Protein AF-A0A7W1ASS0-F1 (afdb_monomer)

Radius of gyration: 15.32 Å; Cα contacts (8 Å, |Δi|>4): 27; chains: 1; bounding box: 40×26×35 Å

Nearest PDB structures (foldseek):
  5t8s-assembly1_A  TM=9.949E-01  e=1.274E-04  Neisseria gonorrhoeae FA 1090
  5t8t-assembly1_A  TM=9.949E-01  e=2.132E-04  Neisseria gonorrhoeae FA 1090

Sequence (68 aa):
VRIAELISEHFDLRPGSFRKELDLHRPIYQKTAAYGHFGREDADFTWESTDKADALREAAGLAAGAVA

Solvent-accessible surface area (backbone atoms only — not comp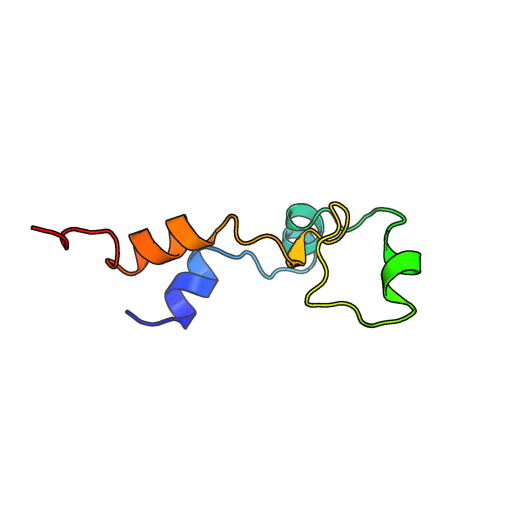arable to full-atom values): 4576 Å² total; per-residue (Å²): 131,62,69,69,57,55,46,64,75,77,46,61,82,51,76,72,49,40,40,58,75,48,60,58,94,58,98,59,61,75,72,37,77,54,94,52,85,67,97,59,98,47,92,80,46,48,82,71,58,65,84,58,51,63,61,51,35,48,75,63,68,68,55,70,96,74,80,132

Foldseek 3Di:
DDVVVLCVVPDDPDPVRNCVVLVVPDPLCVVQPPPHLDDDDDPNNSVNDPVCVVVSCVVVVVPDVDDD

Mean predicted aligned error: 4.67 Å

Structure (mmCIF, N/CA/C/O backbone):
data_AF-A0A7W1ASS0-F1
#
_entry.id   AF-A0A7W1ASS0-F1
#
loop_
_atom_site.group_PDB
_atom_site.id
_atom_site.type_symbol
_atom_site.label_atom_id
_atom_site.label_alt_id
_atom_site.label_comp_id
_atom_site.label_asym_id
_atom_site.label_entity_id
_atom_site.label_seq_id
_atom_site.pdbx_PDB_ins_code
_atom_site.Cartn_x
_atom_site.Cartn_y
_atom_site.Cartn_z
_atom_site.occupancy
_atom_site.B_iso_or_equiv
_atom_site.auth_seq_id
_atom_site.auth_comp_id
_atom_site.auth_asym_id
_atom_site.auth_atom_id
_atom_site.pdbx_PDB_model_num
ATOM 1 N N . VAL A 1 1 ? -9.020 3.695 19.158 1.00 67.00 1 VAL A N 1
ATOM 2 C CA . VAL A 1 1 ? -8.511 2.969 17.973 1.00 67.00 1 VAL A CA 1
ATOM 3 C C . VAL A 1 1 ? -6.997 3.100 17.943 1.00 67.00 1 VAL A C 1
ATOM 5 O O . VAL A 1 1 ? -6.524 4.232 17.951 1.00 67.00 1 VAL A O 1
ATOM 8 N N . ARG A 1 2 ? -6.227 2.003 17.967 1.00 90.69 2 ARG A N 1
ATOM 9 C CA . ARG A 1 2 ? -4.781 2.071 17.692 1.00 90.69 2 ARG A CA 1
ATOM 10 C C . ARG A 1 2 ? -4.552 1.640 16.248 1.00 90.69 2 ARG A C 1
ATOM 12 O O . ARG A 1 2 ? -4.835 0.507 15.890 1.00 90.69 2 ARG A O 1
ATOM 19 N N . ILE A 1 3 ? -4.037 2.548 15.420 1.00 96.12 3 ILE A N 1
ATOM 20 C CA . ILE A 1 3 ? -3.853 2.322 13.975 1.00 96.12 3 ILE A CA 1
ATOM 21 C C . ILE A 1 3 ? -3.010 1.066 13.704 1.00 96.12 3 ILE A C 1
ATOM 23 O O . ILE A 1 3 ? -3.349 0.279 12.832 1.00 96.12 3 ILE A O 1
ATOM 27 N N . ALA A 1 4 ? -1.950 0.840 14.483 1.00 96.88 4 ALA A N 1
ATOM 28 C CA . ALA A 1 4 ? -1.070 -0.316 14.307 1.00 96.88 4 ALA A CA 1
ATOM 29 C C . ALA A 1 4 ? -1.777 -1.677 14.491 1.00 96.88 4 ALA A C 1
ATOM 31 O O . ALA A 1 4 ? -1.393 -2.651 13.843 1.00 96.88 4 ALA A O 1
ATOM 32 N N . GLU A 1 5 ? -2.805 -1.746 15.346 1.00 97.06 5 GLU A N 1
ATOM 33 C CA . GLU A 1 5 ? -3.601 -2.965 15.551 1.00 97.06 5 GLU A CA 1
ATOM 34 C C . GLU A 1 5 ? -4.414 -3.271 14.290 1.00 97.06 5 GLU A C 1
ATOM 36 O O . GLU A 1 5 ? -4.277 -4.353 13.729 1.00 97.06 5 GLU A O 1
ATOM 41 N N . LEU A 1 6 ? -5.119 -2.269 13.751 1.00 97.25 6 LEU A N 1
ATOM 42 C CA . LEU A 1 6 ? -5.860 -2.402 12.491 1.00 97.25 6 LEU A CA 1
ATOM 43 C C . LEU A 1 6 ? -4.952 -2.781 11.313 1.00 97.25 6 LEU A C 1
ATOM 45 O O . LEU A 1 6 ? -5.330 -3.595 10.476 1.00 97.25 6 LEU A O 1
ATOM 49 N N . ILE A 1 7 ? -3.731 -2.242 11.247 1.00 97.06 7 ILE A N 1
ATOM 50 C CA . ILE A 1 7 ? -2.775 -2.659 10.213 1.00 97.06 7 ILE A CA 1
ATOM 51 C C . ILE A 1 7 ? -2.436 -4.147 10.351 1.00 97.06 7 ILE A C 1
ATOM 53 O O . ILE A 1 7 ? -2.452 -4.871 9.360 1.00 97.06 7 ILE A O 1
ATOM 57 N N . SER A 1 8 ? -2.169 -4.612 11.572 1.00 96.25 8 SER A N 1
ATOM 58 C CA . SER A 1 8 ? -1.805 -6.012 11.827 1.00 96.25 8 SER A CA 1
ATOM 59 C C . SER A 1 8 ? -2.961 -6.983 11.559 1.00 96.25 8 SER A C 1
ATOM 61 O O . SER A 1 8 ? -2.721 -8.127 11.182 1.00 96.25 8 SER A O 1
ATOM 63 N N . GLU A 1 9 ? -4.203 -6.536 11.744 1.00 96.69 9 GLU A N 1
ATOM 64 C CA . GLU A 1 9 ? -5.417 -7.325 11.503 1.00 96.69 9 GLU A CA 1
ATOM 65 C C . GLU A 1 9 ? -5.795 -7.412 10.016 1.00 96.69 9 GLU A C 1
ATOM 67 O O . GLU A 1 9 ? -6.284 -8.448 9.567 1.00 96.69 9 GLU A O 1
ATOM 72 N N . HIS A 1 10 ? -5.565 -6.347 9.239 1.00 97.19 10 HIS A N 1
ATOM 73 C CA . HIS A 1 10 ? -6.052 -6.243 7.856 1.00 97.19 10 HIS A CA 1
ATOM 74 C C . HIS A 1 10 ? -4.992 -6.484 6.771 1.00 97.19 10 HIS A C 1
ATOM 76 O O . HIS A 1 10 ? -5.362 -6.698 5.608 1.00 97.19 10 HIS A O 1
ATOM 82 N N . PHE A 1 11 ? -3.703 -6.446 7.124 1.00 97.75 11 PHE A N 1
ATOM 83 C CA . PHE A 1 11 ? -2.590 -6.590 6.186 1.00 97.75 11 PHE A CA 1
ATOM 84 C C . PHE A 1 11 ? -1.606 -7.665 6.653 1.00 97.75 11 PHE A C 1
ATOM 86 O O . PHE A 1 11 ? -0.951 -7.534 7.688 1.00 97.75 11 PHE A O 1
ATOM 93 N N . ASP A 1 12 ? -1.423 -8.707 5.841 1.00 97.69 12 ASP A N 1
ATOM 94 C CA . ASP A 1 12 ? -0.379 -9.702 6.076 1.00 97.69 12 ASP A CA 1
ATOM 95 C C . ASP A 1 12 ? 0.935 -9.264 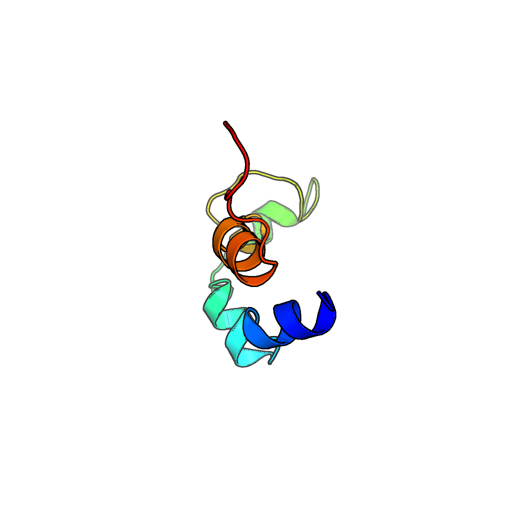5.415 1.00 97.69 12 ASP A C 1
ATOM 97 O O . ASP A 1 12 ? 1.233 -9.576 4.259 1.00 97.69 12 ASP A O 1
ATOM 101 N N . LEU A 1 13 ? 1.749 -8.540 6.182 1.00 96.94 13 LEU A N 1
ATOM 102 C CA . LEU A 1 13 ? 3.000 -7.936 5.713 1.00 96.94 13 LEU A CA 1
ATOM 103 C C . LEU A 1 13 ? 4.160 -8.934 5.538 1.00 96.94 13 LEU A C 1
ATOM 105 O O . LEU A 1 13 ? 5.292 -8.529 5.257 1.00 96.94 13 LEU A O 1
ATOM 109 N N . ARG A 1 14 ? 3.930 -10.245 5.689 1.00 97.44 14 ARG A N 1
ATOM 110 C CA . ARG A 1 14 ? 4.966 -11.247 5.396 1.00 97.44 14 ARG A CA 1
ATOM 111 C C . ARG A 1 14 ? 5.311 -11.208 3.898 1.00 97.44 14 ARG A C 1
ATOM 113 O O . ARG A 1 14 ? 4.398 -11.155 3.072 1.00 97.44 14 ARG A O 1
ATOM 120 N N . PRO A 1 15 ? 6.594 -11.348 3.501 1.00 97.00 15 PRO A N 1
ATOM 121 C CA . PRO A 1 15 ? 7.022 -11.192 2.105 1.00 97.00 15 PRO A CA 1
ATOM 122 C C . PRO A 1 15 ? 6.252 -12.038 1.078 1.00 97.00 15 PRO A C 1
ATOM 124 O O . PRO A 1 15 ? 6.013 -11.602 -0.043 1.00 97.00 15 PRO A O 1
ATOM 127 N N . GLY A 1 16 ? 5.869 -13.266 1.442 1.00 97.69 16 GLY A N 1
ATOM 128 C CA . GLY A 1 16 ? 5.108 -14.150 0.556 1.00 97.69 16 GLY A CA 1
ATOM 129 C C . GLY A 1 16 ? 3.631 -13.773 0.427 1.00 97.69 16 GLY A C 1
ATOM 130 O O . GLY A 1 16 ? 3.067 -13.926 -0.657 1.00 97.69 16 GLY A O 1
ATOM 131 N N . SER A 1 17 ? 3.030 -13.285 1.511 1.00 97.50 17 SER A N 1
ATOM 132 C CA . SER A 1 17 ? 1.610 -12.947 1.575 1.00 97.50 17 SER A CA 1
ATOM 133 C C . SER A 1 17 ? 1.316 -11.649 0.840 1.00 97.50 17 SER A C 1
ATOM 135 O O . SER A 1 17 ? 0.529 -11.676 -0.101 1.00 97.50 17 SER A O 1
ATOM 137 N N . PHE A 1 18 ? 2.027 -10.560 1.159 1.00 95.38 18 PHE A N 1
ATOM 138 C CA . PHE A 1 18 ? 1.797 -9.269 0.500 1.00 95.38 18 PHE A CA 1
ATOM 139 C C . PHE A 1 18 ? 2.059 -9.349 -1.016 1.00 95.38 18 PHE A C 1
ATOM 141 O O . PHE A 1 18 ? 1.316 -8.783 -1.810 1.00 95.38 18 PHE A O 1
ATOM 148 N N . ARG A 1 19 ? 3.070 -10.127 -1.443 1.00 97.19 19 ARG A N 1
ATOM 149 C CA . ARG A 1 19 ? 3.355 -10.368 -2.867 1.00 97.19 19 ARG A CA 1
ATOM 150 C C . ARG A 1 19 ? 2.177 -11.027 -3.581 1.00 97.19 19 ARG A C 1
ATOM 152 O O . ARG A 1 19 ? 1.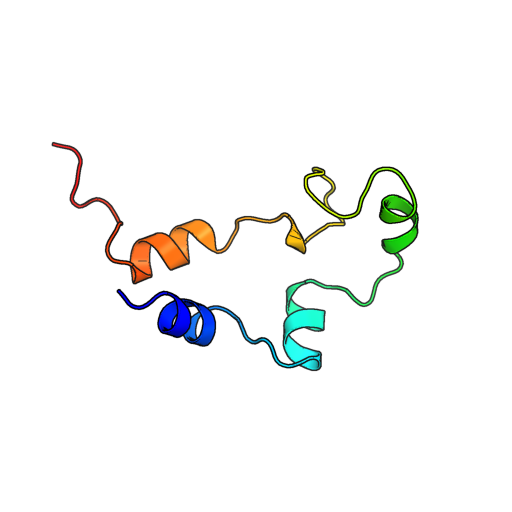943 -10.735 -4.749 1.00 97.19 19 ARG A O 1
ATOM 159 N N . LYS A 1 20 ? 1.493 -11.960 -2.910 1.00 97.94 20 LYS A N 1
ATOM 160 C CA . LYS A 1 20 ? 0.314 -12.647 -3.448 1.00 97.94 20 LYS A CA 1
ATOM 161 C C . LYS A 1 20 ? -0.901 -11.723 -3.449 1.00 97.94 20 LYS A C 1
ATOM 163 O O . LYS A 1 20 ? -1.623 -11.698 -4.432 1.00 97.94 20 LYS A O 1
ATOM 168 N N . GLU A 1 21 ? -1.111 -10.992 -2.361 1.00 97.38 21 GLU A N 1
ATOM 169 C CA . GLU A 1 21 ? -2.236 -10.072 -2.191 1.00 97.38 21 GLU A CA 1
ATOM 170 C C . GLU A 1 21 ? -2.213 -8.935 -3.216 1.00 97.38 21 GLU A C 1
ATOM 172 O O . GLU A 1 21 ? -3.219 -8.673 -3.862 1.00 97.38 21 GLU A O 1
ATOM 177 N N . LEU A 1 22 ? -1.041 -8.343 -3.449 1.00 97.75 22 LEU A N 1
ATOM 178 C CA . LEU A 1 22 ? -0.835 -7.334 -4.487 1.00 97.75 22 LEU A CA 1
ATOM 179 C C . LEU A 1 22 ? -0.600 -7.935 -5.886 1.00 97.75 22 LEU A C 1
ATOM 181 O O . LEU A 1 22 ? -0.314 -7.199 -6.825 1.00 97.75 22 LEU A O 1
ATOM 185 N N . ASP A 1 23 ? -0.676 -9.256 -6.052 1.00 97.62 23 ASP A N 1
ATOM 186 C CA . ASP A 1 23 ? -0.455 -9.939 -7.334 1.00 97.62 23 ASP A CA 1
ATOM 187 C C . ASP A 1 23 ? 0.815 -9.461 -8.080 1.00 97.62 23 ASP A C 1
ATOM 189 O O . ASP A 1 23 ? 0.790 -9.036 -9.236 1.00 97.62 23 ASP A O 1
ATOM 193 N N . LEU A 1 24 ? 1.959 -9.469 -7.390 1.00 97.88 24 LEU A N 1
ATOM 194 C CA . LEU A 1 24 ? 3.201 -8.854 -7.884 1.00 97.88 24 LEU A CA 1
ATOM 195 C C . LEU A 1 24 ? 4.041 -9.770 -8.787 1.00 97.88 24 LEU A C 1
ATOM 197 O O . LEU A 1 24 ? 5.017 -9.329 -9.395 1.00 97.88 24 LEU A O 1
ATOM 201 N N . HIS A 1 25 ? 3.720 -11.060 -8.896 1.00 97.19 25 HIS A N 1
ATOM 202 C CA . HIS A 1 25 ? 4.507 -12.001 -9.704 1.00 97.19 25 HIS A CA 1
ATOM 203 C C . HIS A 1 25 ? 4.097 -11.960 -11.189 1.00 97.19 25 HIS A C 1
ATOM 205 O O . HIS A 1 25 ? 3.705 -12.968 -11.779 1.00 97.19 25 HIS A O 1
ATOM 211 N N . ARG A 1 26 ? 4.170 -10.760 -11.776 1.00 97.81 26 ARG A N 1
ATOM 212 C CA . ARG A 1 26 ? 3.746 -10.425 -13.141 1.00 97.81 26 ARG A CA 1
ATOM 213 C C . ARG A 1 26 ? 4.702 -9.399 -13.773 1.00 97.81 26 ARG A C 1
ATOM 215 O O . ARG A 1 26 ? 5.344 -8.636 -13.050 1.00 97.81 26 ARG A O 1
ATOM 222 N N . PRO A 1 27 ? 4.803 -9.330 -15.111 1.00 97.81 27 PRO A N 1
ATOM 223 C CA . PRO A 1 27 ? 5.677 -8.379 -15.800 1.00 97.81 27 PRO A CA 1
ATOM 224 C C . PRO A 1 27 ? 5.057 -6.965 -15.900 1.00 97.81 27 PRO A C 1
ATOM 226 O O . PRO A 1 27 ? 4.824 -6.463 -16.994 1.00 97.81 27 PRO A O 1
ATOM 229 N N . ILE A 1 28 ? 4.801 -6.309 -14.762 1.00 98.00 28 ILE A N 1
ATOM 230 C CA . ILE A 1 28 ? 4.079 -5.016 -14.687 1.00 98.00 28 ILE A CA 1
ATOM 231 C C . ILE A 1 28 ? 4.980 -3.779 -14.488 1.00 98.00 28 ILE A C 1
ATOM 233 O O . ILE A 1 28 ? 4.546 -2.638 -14.632 1.00 98.00 28 ILE A O 1
ATOM 237 N N . TYR A 1 29 ? 6.261 -3.987 -14.177 1.00 98.00 29 TYR A N 1
ATOM 238 C CA . TYR A 1 29 ? 7.140 -2.948 -13.620 1.00 98.00 29 TYR A CA 1
ATOM 239 C C . TYR A 1 29 ? 7.696 -1.935 -14.629 1.00 98.00 29 TYR A C 1
ATOM 241 O O . TYR A 1 29 ? 8.149 -0.860 -14.238 1.00 98.00 29 TYR A O 1
ATOM 249 N N . GLN A 1 30 ? 7.673 -2.230 -15.933 1.00 98.19 30 GLN A N 1
ATOM 250 C CA . GLN A 1 30 ? 8.218 -1.304 -16.936 1.00 98.19 30 GLN A CA 1
ATOM 251 C C . GLN A 1 30 ? 7.474 0.040 -16.931 1.00 98.19 30 GLN A C 1
ATOM 253 O O . GLN A 1 30 ? 8.086 1.090 -17.119 1.00 98.19 30 GLN A O 1
ATOM 258 N N . LYS A 1 31 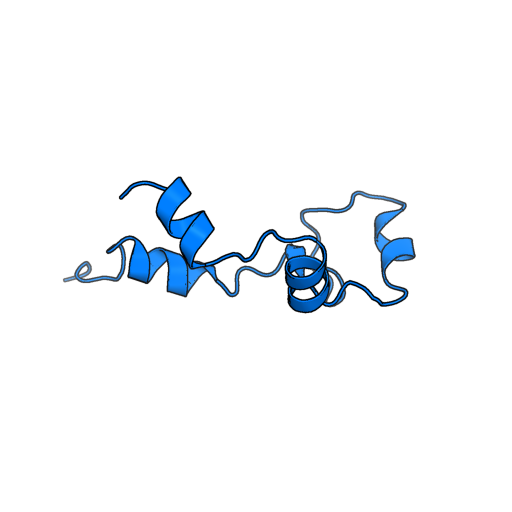? 6.165 0.022 -16.655 1.00 97.12 31 LYS A N 1
ATOM 259 C CA . LYS A 1 31 ? 5.315 1.217 -16.622 1.00 97.12 31 LYS A CA 1
ATOM 260 C C . LYS A 1 31 ? 5.685 2.195 -15.505 1.00 97.12 31 LYS A C 1
ATOM 262 O O . LYS A 1 31 ? 5.411 3.384 -15.647 1.00 97.12 31 LYS A O 1
ATOM 267 N N . THR A 1 32 ? 6.266 1.716 -14.402 1.00 97.56 32 THR A N 1
ATOM 268 C CA . THR A 1 32 ? 6.664 2.546 -13.250 1.00 97.56 32 THR A CA 1
ATOM 269 C C . THR A 1 32 ? 8.093 3.077 -13.353 1.00 97.56 32 THR A C 1
ATOM 271 O O . THR A 1 32 ? 8.485 3.916 -12.550 1.00 97.56 32 THR A O 1
ATOM 274 N N . ALA A 1 33 ? 8.881 2.619 -14.335 1.00 97.88 33 ALA A N 1
ATOM 275 C CA . ALA A 1 33 ? 10.285 3.013 -14.502 1.00 97.88 33 ALA A CA 1
ATOM 276 C C . ALA A 1 33 ? 10.476 4.499 -14.871 1.00 97.88 33 ALA A C 1
ATOM 278 O O . ALA A 1 33 ? 11.588 5.019 -14.798 1.00 97.88 33 ALA A O 1
ATOM 279 N N . ALA A 1 34 ? 9.397 5.186 -15.252 1.00 97.19 34 ALA A N 1
ATOM 280 C CA . ALA A 1 34 ? 9.344 6.626 -15.448 1.00 97.19 34 ALA A CA 1
ATOM 281 C C . ALA A 1 34 ? 8.052 7.188 -14.839 1.00 97.19 34 ALA A C 1
ATOM 283 O O . ALA A 1 34 ? 7.045 6.485 -14.739 1.00 97.19 34 ALA A O 1
ATOM 284 N N . TYR A 1 35 ? 8.086 8.467 -14.457 1.00 94.88 35 TYR A N 1
ATOM 285 C CA . TYR A 1 35 ? 6.936 9.208 -13.915 1.00 94.88 35 TYR A CA 1
ATOM 286 C C . TYR A 1 35 ? 6.376 8.674 -12.584 1.00 94.88 35 TYR A C 1
ATOM 288 O O . TYR A 1 35 ? 5.262 9.015 -12.201 1.00 94.88 35 TYR A O 1
ATOM 296 N N . GLY A 1 36 ? 7.171 7.888 -11.853 1.00 97.00 36 GLY A N 1
ATOM 297 C CA . GLY A 1 36 ? 6.870 7.450 -10.492 1.00 97.00 36 GLY A CA 1
ATOM 298 C C . GLY A 1 36 ? 6.082 6.140 -10.397 1.00 97.00 36 GLY A C 1
ATOM 299 O O . GLY A 1 36 ? 5.416 5.699 -11.339 1.00 97.00 36 GLY A O 1
ATOM 300 N N . HIS A 1 37 ? 6.189 5.525 -9.217 1.00 98.25 37 HIS A N 1
ATOM 301 C CA . HIS A 1 37 ? 5.534 4.265 -8.853 1.00 98.25 37 HIS A CA 1
ATOM 302 C C . HIS A 1 37 ? 4.143 4.450 -8.232 1.00 98.25 37 HIS A C 1
ATOM 304 O O . HIS A 1 37 ? 3.376 3.492 -8.211 1.00 98.25 37 HIS A O 1
ATOM 310 N N . PHE A 1 38 ? 3.841 5.648 -7.720 1.00 98.44 38 PHE A N 1
ATOM 311 C CA . PHE A 1 38 ? 2.653 5.917 -6.911 1.00 98.44 38 PHE A CA 1
ATOM 312 C C . PHE A 1 38 ? 1.777 7.029 -7.486 1.00 98.44 38 PHE A C 1
ATOM 314 O O . PHE A 1 38 ? 2.272 7.869 -8.244 1.00 98.44 38 PHE A O 1
ATOM 321 N N . GLY A 1 39 ? 0.508 7.069 -7.075 1.00 97.06 39 GLY A N 1
ATOM 322 C CA . GLY A 1 39 ? -0.452 8.125 -7.414 1.00 97.06 39 GLY A CA 1
ATOM 323 C C . GLY A 1 39 ? -0.944 8.067 -8.858 1.00 97.06 39 GLY A C 1
ATOM 324 O O . GLY A 1 39 ? -1.298 9.096 -9.434 1.00 97.06 39 GLY A O 1
ATOM 325 N N . ARG A 1 40 ? -0.897 6.884 -9.474 1.00 96.06 40 ARG A N 1
ATOM 326 C CA . ARG A 1 40 ? -1.247 6.665 -10.879 1.00 96.06 40 ARG A CA 1
ATOM 327 C C . ARG A 1 40 ? -2.336 5.612 -10.977 1.00 96.06 40 ARG A C 1
ATOM 329 O O . ARG A 1 40 ? -2.147 4.492 -10.522 1.00 96.06 40 ARG A O 1
ATOM 336 N N . GLU A 1 41 ? -3.427 5.951 -11.649 1.00 93.56 41 GLU A N 1
ATOM 337 C CA . GLU A 1 41 ? -4.499 5.001 -11.933 1.00 93.56 41 GLU A CA 1
ATOM 338 C C . GLU A 1 41 ? -4.090 4.085 -13.100 1.00 93.56 41 GLU A C 1
ATOM 340 O O . GLU A 1 41 ? -4.133 4.469 -14.269 1.00 93.56 41 GLU A O 1
ATOM 345 N N . ASP A 1 42 ? -3.649 2.868 -12.781 1.00 95.12 42 ASP A N 1
ATOM 346 C CA . ASP A 1 42 ? -3.402 1.780 -13.733 1.00 95.12 42 ASP A CA 1
ATOM 347 C C . ASP A 1 42 ? -3.826 0.462 -13.074 1.00 95.12 42 ASP A C 1
ATOM 349 O O . ASP A 1 42 ? -3.496 0.211 -11.916 1.00 95.12 42 ASP A O 1
ATOM 353 N N . ALA A 1 43 ? -4.544 -0.394 -13.805 1.00 93.88 43 ALA A N 1
ATOM 354 C CA . ALA A 1 43 ? -5.042 -1.667 -13.281 1.00 93.88 43 ALA A CA 1
ATOM 355 C C . ALA A 1 43 ? -3.920 -2.629 -12.844 1.00 93.88 43 ALA A C 1
ATOM 357 O O . ALA A 1 43 ? -4.155 -3.528 -12.037 1.00 93.88 43 ALA A O 1
ATOM 358 N N . ASP A 1 44 ? -2.700 -2.450 -13.356 1.00 96.81 44 ASP A N 1
ATOM 359 C CA . ASP A 1 44 ? -1.547 -3.234 -12.920 1.00 96.81 44 ASP A CA 1
ATOM 360 C C . ASP A 1 44 ? -0.984 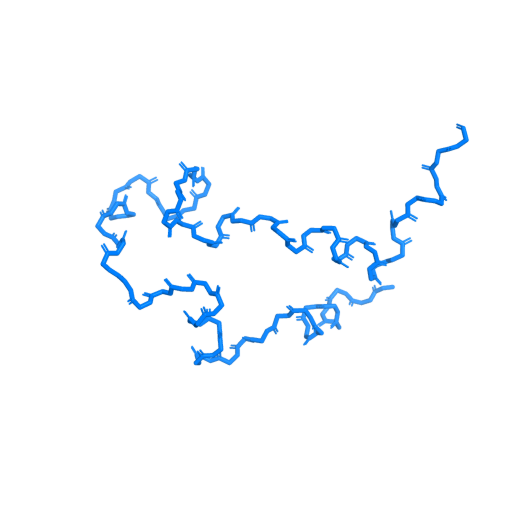-2.785 -11.564 1.00 96.81 44 ASP A C 1
ATOM 362 O O . ASP A 1 44 ? -0.302 -3.574 -10.905 1.00 96.81 44 ASP A O 1
ATOM 366 N N . PHE A 1 45 ? -1.268 -1.556 -11.124 1.00 97.56 45 PHE A N 1
ATOM 367 C CA . PHE A 1 45 ? -0.766 -0.989 -9.868 1.00 97.56 45 PHE A CA 1
ATOM 368 C C . PHE A 1 45 ? -1.740 -1.273 -8.731 1.00 97.56 45 PHE A C 1
ATOM 370 O O . PHE A 1 45 ? -2.378 -0.389 -8.169 1.00 97.56 45 PHE A O 1
ATOM 377 N N . THR A 1 46 ? -1.841 -2.547 -8.372 1.00 97.75 46 THR A N 1
ATOM 378 C CA . THR A 1 46 ? -2.738 -3.049 -7.319 1.00 97.75 46 THR A CA 1
ATOM 379 C C . THR A 1 46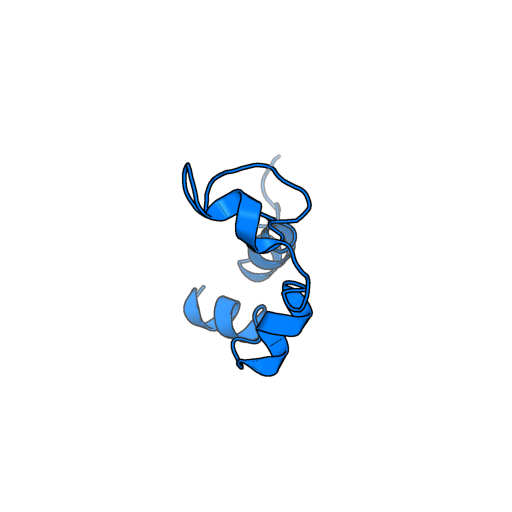 ? -2.542 -2.368 -5.961 1.00 97.75 46 THR A C 1
ATOM 381 O O . THR A 1 46 ? -3.485 -2.298 -5.183 1.00 97.75 46 THR A O 1
ATOM 384 N N . TRP A 1 47 ? -1.354 -1.823 -5.676 1.00 97.69 47 TRP A N 1
ATOM 385 C CA . TRP A 1 47 ? -1.069 -1.066 -4.449 1.00 97.69 47 TRP A CA 1
ATOM 386 C C . TRP A 1 47 ? -1.734 0.315 -4.389 1.00 97.69 47 TRP A C 1
ATOM 388 O O . TRP A 1 47 ? -1.794 0.900 -3.313 1.00 97.69 47 TRP A O 1
ATOM 398 N N . GLU A 1 48 ? -2.229 0.835 -5.512 1.00 98.25 48 GLU A N 1
ATOM 399 C CA . GLU A 1 48 ? -3.028 2.067 -5.555 1.00 98.25 48 GLU A CA 1
ATOM 400 C C . GLU A 1 48 ? -4.509 1.807 -5.233 1.00 98.25 48 GLU A C 1
ATOM 402 O O . GLU A 1 48 ? -5.275 2.748 -5.029 1.00 98.25 48 GLU A O 1
ATOM 407 N N . SER A 1 49 ? -4.928 0.536 -5.173 1.00 96.38 49 SER A N 1
ATOM 408 C CA . SER A 1 49 ? -6.288 0.156 -4.793 1.00 96.38 49 SER A CA 1
ATOM 409 C C . SER A 1 49 ? -6.596 0.567 -3.352 1.00 96.38 49 SER A C 1
ATOM 411 O O . SER A 1 49 ? -5.814 0.331 -2.431 1.00 96.38 49 SER A O 1
ATOM 413 N N . THR A 1 50 ? -7.784 1.131 -3.144 1.00 96.94 50 THR A N 1
ATOM 414 C CA . THR A 1 50 ? -8.329 1.483 -1.824 1.00 96.94 50 THR A CA 1
ATOM 415 C C . THR A 1 50 ? -9.407 0.498 -1.362 1.00 96.94 50 T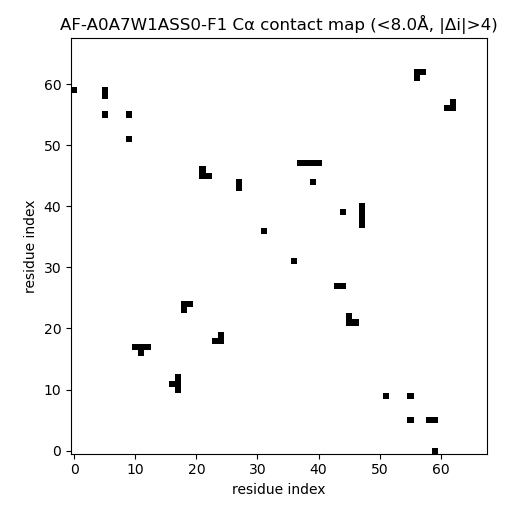HR A C 1
ATOM 417 O O . THR A 1 50 ? -10.241 0.830 -0.523 1.00 96.94 50 THR A O 1
ATOM 420 N N . ASP A 1 51 ? -9.384 -0.733 -1.872 1.00 95.81 51 ASP A N 1
ATOM 421 C CA . ASP A 1 51 ? -10.361 -1.797 -1.587 1.00 95.81 51 ASP A CA 1
ATOM 422 C C . ASP A 1 51 ? -10.542 -2.139 -0.094 1.00 95.81 51 ASP A C 1
ATOM 424 O O . ASP A 1 51 ? -11.613 -2.585 0.319 1.00 95.81 51 ASP A O 1
ATOM 428 N N . LYS A 1 52 ? -9.533 -1.893 0.745 1.00 96.31 52 LYS A N 1
ATOM 429 C CA . LYS A 1 52 ? -9.611 -2.074 2.205 1.00 96.31 52 LYS A CA 1
ATOM 430 C C . LYS A 1 52 ? -10.125 -0.855 2.968 1.00 96.31 52 LYS A C 1
ATOM 432 O O . LYS A 1 52 ? -10.291 -0.953 4.184 1.00 96.31 52 LYS A O 1
ATOM 437 N N . ALA A 1 53 ? -10.361 0.282 2.312 1.00 97.12 53 ALA A N 1
ATOM 438 C CA . ALA A 1 53 ? -10.739 1.525 2.986 1.00 97.12 53 ALA A CA 1
ATOM 439 C C . ALA A 1 53 ? -12.029 1.369 3.804 1.00 97.12 53 ALA A C 1
ATOM 441 O O . ALA A 1 53 ? -12.052 1.745 4.976 1.00 97.12 53 ALA A O 1
ATOM 442 N N . ASP A 1 54 ? -13.061 0.750 3.227 1.00 96.50 54 ASP A N 1
ATOM 443 C CA . ASP A 1 54 ? -14.325 0.513 3.929 1.00 96.50 54 ASP A CA 1
ATOM 444 C C . ASP A 1 54 ? -14.138 -0.454 5.102 1.00 96.50 54 ASP A C 1
ATOM 446 O O . ASP A 1 54 ? -14.558 -0.155 6.215 1.00 96.50 54 ASP A O 1
ATOM 450 N N . ALA A 1 55 ? -13.413 -1.561 4.906 1.00 95.88 55 ALA A N 1
ATOM 451 C CA . ALA A 1 55 ? -13.131 -2.515 5.980 1.00 95.88 55 ALA A CA 1
ATOM 452 C C . ALA A 1 55 ? -12.392 -1.862 7.164 1.00 95.88 55 ALA A C 1
ATOM 454 O O . ALA A 1 55 ? -12.726 -2.115 8.321 1.00 95.88 55 ALA A O 1
ATOM 455 N N . LEU A 1 56 ? -11.419 -0.990 6.883 1.00 96.31 56 LEU A N 1
ATOM 456 C CA . LEU A 1 56 ? -10.698 -0.231 7.906 1.00 96.31 56 LEU A CA 1
ATOM 457 C C . LEU A 1 56 ? -11.591 0.813 8.584 1.00 96.31 56 LEU A C 1
ATOM 459 O O . LEU A 1 56 ? -11.480 1.015 9.793 1.00 96.31 56 LEU A O 1
ATOM 463 N N . ARG A 1 57 ? -12.479 1.472 7.832 1.00 95.38 57 ARG A N 1
ATOM 464 C CA . ARG A 1 57 ? -13.445 2.438 8.371 1.00 95.38 57 ARG A CA 1
ATOM 465 C C . ARG A 1 57 ? -14.415 1.764 9.342 1.00 95.38 57 ARG A C 1
ATOM 467 O O . ARG A 1 57 ? -14.637 2.295 10.432 1.00 95.38 57 ARG A O 1
ATOM 474 N N . GLU A 1 58 ? -14.950 0.606 8.966 1.00 94.81 58 GLU A N 1
ATOM 475 C CA . GLU A 1 58 ? -15.809 -0.227 9.814 1.00 94.81 58 GLU A CA 1
ATOM 476 C C . GLU A 1 58 ? -15.067 -0.672 11.081 1.00 94.81 58 GLU A C 1
ATOM 478 O O . GLU A 1 58 ? -15.533 -0.415 12.191 1.00 94.81 58 GLU A O 1
ATOM 483 N N . ALA A 1 59 ? -13.865 -1.243 10.941 1.00 94.88 59 ALA A N 1
ATOM 484 C CA . ALA A 1 59 ? -13.062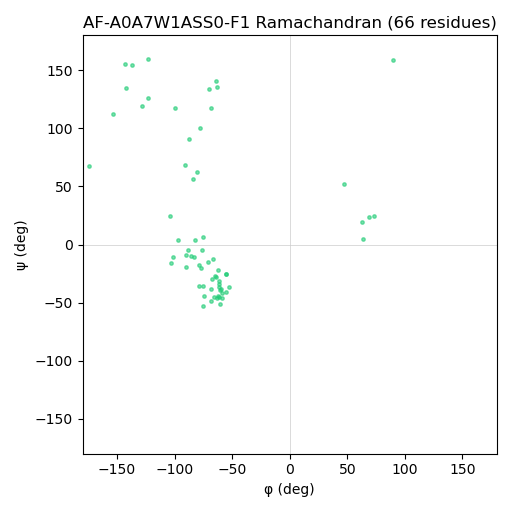 -1.709 12.076 1.00 94.88 59 ALA A CA 1
ATOM 485 C C . ALA A 1 59 ? -12.621 -0.568 13.014 1.00 94.88 59 ALA A C 1
ATOM 487 O O . ALA A 1 59 ? -12.471 -0.758 14.222 1.00 94.88 59 ALA A O 1
ATOM 488 N N . ALA A 1 60 ? -12.468 0.648 12.485 1.00 95.62 60 ALA A N 1
ATOM 489 C CA . ALA A 1 60 ? -12.213 1.848 13.276 1.00 95.62 60 ALA A CA 1
ATOM 490 C C . ALA A 1 60 ? -13.465 2.396 13.993 1.00 95.62 60 ALA A C 1
ATOM 492 O O . ALA A 1 60 ? -13.346 3.364 14.747 1.00 95.62 60 ALA A O 1
ATOM 493 N N . GLY A 1 61 ? -14.653 1.821 13.771 1.00 94.00 61 GLY A N 1
ATOM 494 C CA . GLY A 1 61 ? -15.920 2.323 14.313 1.00 94.00 61 GLY A CA 1
ATOM 495 C C . GLY A 1 61 ? -16.364 3.652 13.693 1.00 94.00 61 GLY A C 1
ATOM 496 O O . GLY A 1 61 ? -17.093 4.411 14.324 1.00 94.00 61 GLY A O 1
ATOM 497 N N . LEU A 1 62 ? -15.895 3.962 12.478 1.00 90.94 62 LEU A N 1
ATOM 498 C CA . LEU A 1 62 ? -16.208 5.192 11.731 1.00 90.94 62 LEU A CA 1
ATOM 499 C C . LEU A 1 62 ? -17.340 4.992 10.708 1.00 90.94 62 LEU A C 1
ATOM 501 O O . LEU A 1 62 ? -17.664 5.894 9.923 1.00 90.94 62 LEU A O 1
ATOM 505 N N . ALA A 1 63 ? -17.921 3.799 10.695 1.00 75.75 63 ALA A N 1
ATOM 506 C CA . ALA A 1 63 ? -19.129 3.468 9.970 1.00 75.75 63 ALA A CA 1
ATOM 507 C C . ALA A 1 63 ? -20.332 4.192 10.575 1.00 75.75 63 ALA A C 1
ATOM 509 O O . ALA A 1 63 ? -20.674 4.019 11.743 1.00 75.75 63 ALA A O 1
ATOM 510 N N . ALA A 1 64 ? -20.954 5.057 9.787 1.00 63.81 64 ALA A N 1
ATOM 511 C CA . ALA A 1 64 ? -22.096 5.842 10.218 1.00 63.81 64 ALA A CA 1
ATOM 512 C C . ALA A 1 64 ? -23.345 4.951 10.410 1.00 63.81 64 ALA A C 1
ATOM 514 O O . ALA A 1 64 ? -23.691 4.201 9.509 1.00 63.81 64 ALA A O 1
ATOM 515 N N . GLY A 1 65 ? -24.138 5.041 11.483 1.00 54.22 65 GLY A N 1
ATOM 516 C CA . GLY A 1 65 ? -23.910 5.673 12.787 1.00 54.22 65 GLY A CA 1
ATOM 517 C C . GLY A 1 65 ? -23.694 7.188 12.854 1.00 54.22 65 GLY A C 1
ATOM 518 O O . GLY A 1 65 ? -23.360 7.669 13.925 1.00 54.22 65 GLY A O 1
ATOM 519 N N . ALA A 1 66 ? -23.808 7.935 11.752 1.00 54.34 66 ALA A N 1
ATOM 520 C CA . ALA A 1 66 ? -23.569 9.382 11.702 1.00 54.34 66 ALA A CA 1
ATOM 521 C C . ALA A 1 66 ? -23.927 9.965 10.323 1.00 54.34 66 ALA A C 1
ATOM 523 O O . ALA A 1 66 ? -2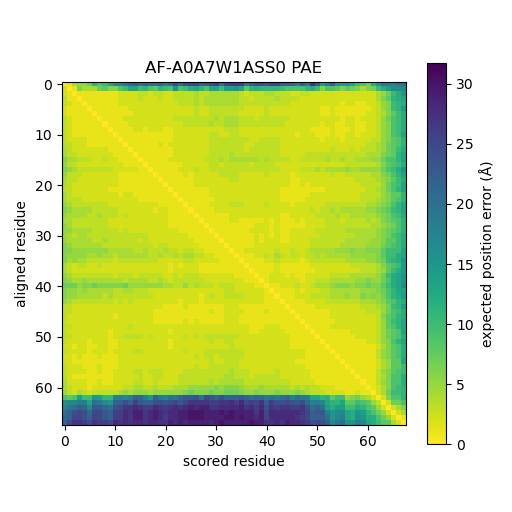3.035 10.371 9.591 1.00 54.34 66 ALA A O 1
ATOM 524 N N . VAL A 1 67 ? -25.213 9.966 9.967 1.00 45.84 67 VAL A N 1
ATOM 525 C CA . VAL A 1 67 ? -25.927 11.145 9.438 1.00 45.84 67 VAL A CA 1
ATOM 526 C C . VAL A 1 67 ? -27.400 10.932 9.808 1.00 45.84 67 VAL A C 1
ATOM 528 O O . VAL A 1 67 ? -28.018 9.973 9.347 1.00 45.84 67 VAL A O 1
ATOM 531 N N . ALA A 1 68 ? -27.904 11.777 10.708 1.00 37.22 68 ALA A N 1
ATOM 532 C CA . ALA A 1 68 ? -29.325 12.093 10.816 1.00 37.22 68 ALA A CA 1
ATOM 533 C C . ALA A 1 68 ? -29.664 13.162 9.772 1.00 37.22 68 ALA A C 1
ATOM 535 O O . ALA A 1 68 ? -28.767 13.998 9.511 1.00 37.22 68 ALA A O 1
#

Secondary structure (DSSP, 8-state):
--HHHHHHHH---SHHHHHHHTT-SSS-GGGGSSS-SSS---TT-GGG--TTHHHHHHHTT-S-S---

pLDDT: mean 92.54, std 12.77, range [37.22, 98.44]